Protein AF-A0A527Y309-F1 (afdb_monomer_lite)

pLDDT: mean 84.02, std 9.94, range [50.34, 93.38]

Structure (mmCIF, N/CA/C/O backbone):
data_AF-A0A527Y309-F1
#
_entry.id   AF-A0A527Y309-F1
#
loop_
_atom_site.group_PDB
_atom_site.id
_atom_site.type_symbol
_atom_site.label_atom_id
_atom_site.label_alt_id
_atom_site.label_comp_id
_atom_site.label_asym_id
_atom_site.label_entity_id
_atom_site.label_seq_id
_atom_site.pdbx_PDB_ins_code
_atom_site.Cartn_x
_atom_site.Cartn_y
_atom_site.Cartn_z
_atom_site.occupancy
_atom_site.B_iso_or_equiv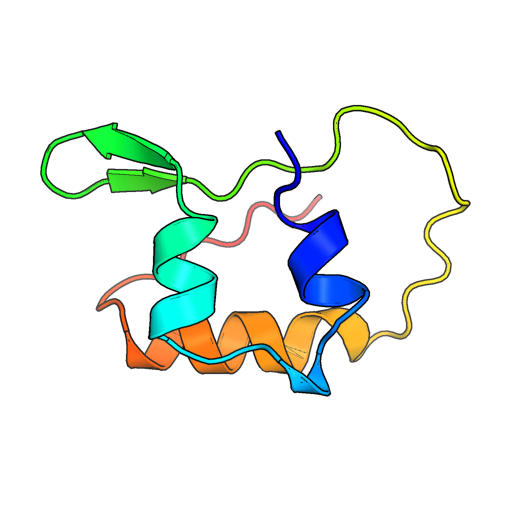
_atom_site.auth_seq_id
_atom_site.auth_comp_id
_atom_site.auth_asym_id
_atom_site.auth_atom_id
_atom_site.pdbx_PDB_model_num
ATOM 1 N N . ALA A 1 1 ? 2.067 14.834 -2.219 1.00 50.34 1 ALA A N 1
ATOM 2 C CA . ALA A 1 1 ? 2.123 13.661 -1.331 1.00 50.34 1 ALA A CA 1
ATOM 3 C C . ALA A 1 1 ? 2.797 12.547 -2.110 1.00 50.34 1 ALA A C 1
ATOM 5 O O . ALA A 1 1 ? 2.354 12.247 -3.213 1.00 50.34 1 ALA A O 1
ATOM 6 N N . GLN A 1 2 ? 3.915 12.043 -1.603 1.00 62.09 2 GLN A N 1
ATOM 7 C CA . GLN A 1 2 ? 4.642 10.923 -2.186 1.00 62.09 2 GLN A CA 1
ATOM 8 C C . GLN A 1 2 ? 3.988 9.637 -1.645 1.00 62.09 2 GLN A C 1
ATOM 10 O O . GLN A 1 2 ? 4.203 9.274 -0.502 1.00 62.09 2 GLN A O 1
ATOM 15 N N . GLY A 1 3 ? 3.047 9.062 -2.398 1.00 78.75 3 GLY A N 1
ATOM 16 C CA . GLY A 1 3 ? 2.261 7.891 -1.981 1.00 78.75 3 GLY A CA 1
ATOM 17 C C . GLY A 1 3 ? 2.829 6.592 -2.551 1.00 78.75 3 GLY A C 1
ATOM 18 O O . GLY A 1 3 ? 4.007 6.290 -2.377 1.00 78.75 3 GLY A O 1
ATOM 19 N N . ILE A 1 4 ? 2.008 5.858 -3.308 1.00 83.00 4 ILE A N 1
ATOM 20 C CA . ILE A 1 4 ? 2.369 4.563 -3.916 1.00 83.00 4 ILE A CA 1
ATOM 21 C C . ILE A 1 4 ? 3.685 4.631 -4.717 1.00 83.00 4 ILE A C 1
ATOM 23 O O . ILE A 1 4 ? 4.498 3.716 -4.630 1.00 83.00 4 ILE A O 1
ATOM 27 N N . ALA A 1 5 ? 3.933 5.722 -5.456 1.00 82.69 5 ALA A N 1
ATOM 28 C CA . ALA A 1 5 ? 5.167 5.882 -6.234 1.00 82.69 5 ALA A CA 1
ATOM 29 C C . ALA A 1 5 ? 6.439 5.753 -5.381 1.00 82.69 5 ALA A C 1
ATOM 31 O O . ALA A 1 5 ? 7.390 5.109 -5.807 1.00 82.69 5 ALA A O 1
ATOM 32 N N . GLU A 1 6 ? 6.483 6.352 -4.189 1.00 82.62 6 GLU A N 1
ATOM 33 C CA . GLU A 1 6 ? 7.702 6.337 -3.370 1.00 82.62 6 GLU A CA 1
ATOM 34 C C . GLU A 1 6 ? 8.014 4.933 -2.858 1.00 82.62 6 GLU A C 1
ATOM 36 O O . GLU A 1 6 ? 9.160 4.488 -2.926 1.00 82.62 6 GLU A O 1
ATOM 41 N N . ALA A 1 7 ? 6.975 4.217 -2.432 1.00 86.81 7 ALA A N 1
ATOM 42 C CA . ALA A 1 7 ? 7.110 2.860 -1.937 1.00 86.81 7 ALA A CA 1
ATOM 43 C C . ALA A 1 7 ? 7.562 1.878 -3.028 1.00 86.81 7 ALA A C 1
ATOM 45 O O . ALA A 1 7 ? 8.412 1.031 -2.774 1.00 86.81 7 ALA A O 1
ATOM 46 N N . VAL A 1 8 ? 7.043 2.022 -4.251 1.00 85.31 8 VAL A N 1
ATOM 47 C CA . VAL A 1 8 ? 7.403 1.153 -5.385 1.00 85.31 8 VAL A CA 1
ATOM 48 C C . VAL A 1 8 ? 8.804 1.460 -5.921 1.00 85.31 8 VAL A C 1
ATOM 50 O O . VAL A 1 8 ? 9.491 0.558 -6.389 1.00 85.31 8 VAL A O 1
ATOM 53 N N . PHE A 1 9 ? 9.262 2.715 -5.846 1.00 83.31 9 PHE A N 1
ATOM 54 C CA . PHE A 1 9 ? 10.612 3.088 -6.288 1.00 83.31 9 PHE A CA 1
ATOM 55 C C . PHE A 1 9 ? 11.707 2.861 -5.236 1.00 83.31 9 PHE A C 1
ATOM 57 O O . PHE A 1 9 ? 12.879 2.988 -5.581 1.00 83.31 9 PHE A O 1
ATOM 64 N N . SER A 1 10 ? 11.350 2.535 -3.989 1.00 85.50 10 SER A N 1
ATOM 65 C CA . SER A 1 10 ? 12.302 2.225 -2.907 1.00 85.50 10 SER A CA 1
ATOM 66 C C . SER A 1 10 ? 11.943 0.920 -2.173 1.00 85.50 10 SER A C 1
ATOM 68 O O . SER A 1 10 ? 11.787 0.939 -0.945 1.00 85.50 10 SER A O 1
ATOM 70 N N . PRO A 1 11 ? 11.794 -0.214 -2.885 1.00 82.19 11 PRO A N 1
ATOM 71 C CA . PRO A 1 11 ? 11.329 -1.470 -2.297 1.00 82.19 11 PRO A CA 1
ATOM 72 C C . PRO A 1 11 ? 12.234 -1.937 -1.147 1.00 82.19 11 PRO A C 1
ATOM 74 O O . PRO A 1 11 ? 11.753 -2.345 -0.095 1.00 82.19 11 PRO A O 1
ATOM 77 N N . GLU A 1 12 ? 13.552 -1.758 -1.240 1.00 85.44 12 GLU A N 1
ATOM 78 C CA . GLU A 1 12 ? 14.502 -2.142 -0.189 1.00 85.44 12 GLU A CA 1
ATOM 79 C C . GLU A 1 12 ? 14.316 -1.410 1.154 1.00 85.44 12 GLU A C 1
ATOM 81 O O . GLU A 1 12 ? 14.871 -1.836 2.166 1.00 85.44 12 GLU A O 1
ATOM 86 N N . ARG A 1 13 ? 13.543 -0.318 1.182 1.00 85.94 13 ARG A N 1
ATOM 87 C CA . ARG A 1 13 ? 13.229 0.459 2.394 1.00 85.94 13 ARG A CA 1
ATOM 88 C C . ARG A 1 13 ? 11.825 0.191 2.932 1.00 85.94 13 ARG A C 1
ATOM 90 O O . ARG A 1 13 ? 11.431 0.806 3.919 1.00 85.94 13 ARG A O 1
ATOM 97 N N . LEU A 1 14 ? 11.062 -0.677 2.273 1.00 88.88 14 LEU A N 1
ATOM 98 C CA . LEU A 1 14 ? 9.650 -0.876 2.553 1.00 88.88 14 LEU A CA 1
ATOM 99 C C . LEU A 1 14 ? 9.444 -1.859 3.709 1.00 88.88 14 LEU A C 1
ATOM 101 O O . LEU A 1 14 ? 9.401 -3.075 3.515 1.00 88.88 14 LEU A O 1
ATOM 105 N N . ASP A 1 15 ? 9.296 -1.298 4.907 1.00 90.50 15 ASP A N 1
ATOM 106 C CA . ASP A 1 15 ? 8.870 -1.981 6.128 1.00 90.50 15 ASP A CA 1
ATOM 107 C C . ASP A 1 15 ? 7.534 -1.414 6.655 1.00 90.50 15 ASP A C 1
ATOM 109 O O . ASP A 1 15 ? 6.975 -0.466 6.096 1.00 90.50 15 ASP A O 1
ATOM 113 N N . GLU A 1 16 ? 6.994 -2.014 7.721 1.00 89.31 16 GLU A N 1
ATOM 114 C CA . GLU A 1 16 ? 5.712 -1.604 8.316 1.00 89.31 16 GLU A CA 1
ATOM 115 C C . GLU A 1 16 ? 5.734 -0.150 8.812 1.00 89.31 16 GLU A C 1
ATOM 117 O O . GLU A 1 16 ? 4.755 0.576 8.647 1.00 89.31 16 GLU A O 1
ATOM 122 N N . VAL A 1 17 ? 6.861 0.297 9.375 1.00 90.38 17 VAL A N 1
ATOM 123 C CA . VAL A 1 17 ? 7.014 1.651 9.929 1.00 90.38 17 VAL A CA 1
ATOM 124 C C . VAL A 1 17 ? 7.058 2.690 8.814 1.00 90.38 17 VAL A C 1
ATOM 126 O O . VAL A 1 17 ? 6.499 3.778 8.945 1.00 90.38 17 VAL A O 1
ATOM 129 N N . TYR A 1 18 ? 7.746 2.385 7.720 1.00 89.94 18 TYR A N 1
ATOM 130 C CA . TYR A 1 18 ? 7.824 3.246 6.555 1.00 89.94 18 TYR A CA 1
ATOM 131 C C . TYR A 1 18 ? 6.479 3.307 5.832 1.00 89.94 18 TYR A C 1
ATOM 133 O O . TYR A 1 18 ? 6.029 4.402 5.503 1.00 89.94 18 TYR A O 1
ATOM 141 N N . LEU A 1 19 ? 5.796 2.170 5.662 1.00 89.44 19 LEU A N 1
ATOM 142 C CA . LEU A 1 19 ? 4.458 2.125 5.072 1.00 89.44 19 LEU A CA 1
ATOM 143 C C . LEU A 1 19 ? 3.450 2.959 5.878 1.00 89.44 19 LEU A C 1
ATOM 145 O O . LEU A 1 19 ? 2.709 3.742 5.288 1.00 89.44 19 LEU A O 1
ATOM 149 N N . ASP A 1 20 ? 3.459 2.853 7.208 1.00 89.06 20 ASP A N 1
ATOM 150 C CA . ASP A 1 20 ? 2.584 3.636 8.093 1.00 89.06 20 ASP A CA 1
ATOM 151 C C . ASP A 1 20 ? 2.764 5.152 7.907 1.00 89.06 20 ASP A C 1
ATOM 153 O O . ASP A 1 20 ? 1.795 5.905 7.869 1.00 89.06 20 ASP A O 1
ATOM 157 N N . ARG A 1 21 ? 3.999 5.610 7.664 1.00 89.12 21 ARG A N 1
ATOM 158 C CA . ARG A 1 21 ? 4.289 7.030 7.387 1.00 89.12 21 ARG A CA 1
ATOM 159 C C . ARG A 1 21 ? 3.745 7.524 6.049 1.00 89.12 21 ARG A C 1
ATOM 161 O O . ARG A 1 21 ? 3.557 8.729 5.893 1.00 89.12 21 ARG A O 1
ATOM 168 N N . LEU A 1 22 ? 3.554 6.630 5.082 1.00 89.19 22 LEU A N 1
ATOM 169 C CA . LEU A 1 22 ? 3.018 6.967 3.761 1.00 89.19 22 LEU A CA 1
ATOM 170 C C . LEU A 1 22 ? 1.484 6.957 3.740 1.00 89.19 22 LEU A C 1
ATOM 172 O O . LEU A 1 22 ? 0.875 7.593 2.876 1.00 89.19 22 LEU A O 1
ATOM 176 N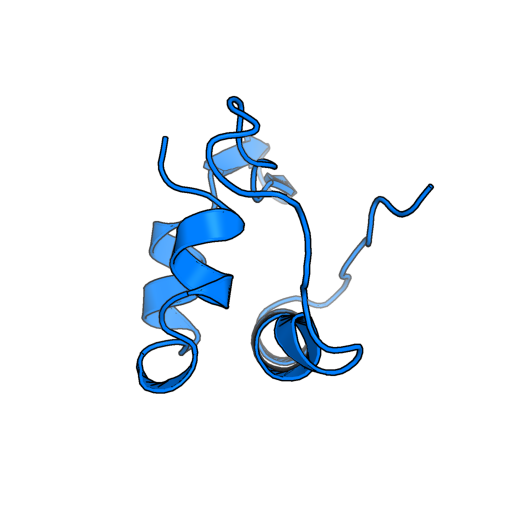 N . LEU A 1 23 ? 0.860 6.236 4.6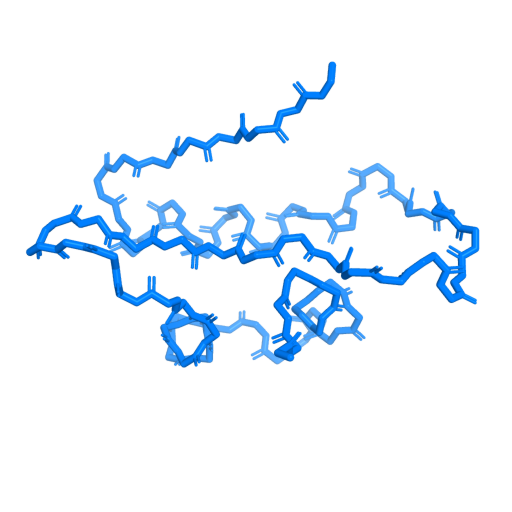72 1.00 89.44 23 LEU A N 1
ATOM 177 C CA . LEU A 1 23 ? -0.587 6.136 4.785 1.00 89.44 23 LEU A CA 1
ATOM 178 C C . LEU A 1 23 ? -1.200 7.463 5.249 1.00 89.44 23 LEU A C 1
ATOM 180 O O . LEU A 1 23 ? -0.804 8.062 6.246 1.00 89.44 23 LEU A O 1
ATOM 184 N N . ALA A 1 24 ? -2.232 7.906 4.536 1.00 90.31 24 ALA A N 1
ATOM 185 C CA . ALA A 1 24 ? -3.066 9.019 4.952 1.00 90.31 24 ALA A CA 1
ATOM 186 C C . ALA A 1 24 ? -4.254 8.490 5.759 1.00 90.31 24 ALA A C 1
ATOM 188 O O . ALA A 1 24 ? -5.047 7.692 5.256 1.00 90.31 24 ALA A O 1
ATOM 189 N N . GLN A 1 25 ? -4.408 8.956 6.998 1.00 89.00 25 GLN A N 1
ATOM 190 C CA . GLN A 1 25 ? -5.563 8.610 7.819 1.00 89.00 25 GLN A CA 1
ATOM 191 C C . GLN A 1 25 ? -6.816 9.324 7.290 1.00 89.00 25 GLN A C 1
ATOM 193 O O . GLN A 1 25 ? -6.875 10.554 7.248 1.00 89.00 25 GLN A O 1
ATOM 198 N N . CYS A 1 26 ? -7.822 8.551 6.883 1.00 88.50 26 CYS A N 1
ATOM 199 C CA . CYS A 1 26 ? -9.079 9.062 6.328 1.00 88.50 26 CYS A CA 1
ATOM 200 C C . CYS A 1 26 ? -10.264 8.887 7.284 1.00 88.50 26 CYS A C 1
ATOM 202 O O . CYS A 1 26 ? -11.195 9.690 7.250 1.00 88.50 26 CYS A O 1
ATOM 204 N N . ALA A 1 27 ? -10.231 7.865 8.143 1.00 91.12 27 ALA A N 1
ATOM 205 C CA . ALA A 1 27 ? -11.169 7.665 9.248 1.00 91.12 27 ALA A CA 1
ATOM 206 C C . ALA A 1 27 ? -10.501 6.878 10.393 1.00 91.12 27 ALA A C 1
ATOM 208 O O . ALA A 1 27 ? -9.327 6.530 10.308 1.00 91.12 27 ALA A O 1
ATOM 209 N N . GLU A 1 28 ? -11.250 6.581 11.460 1.00 89.25 28 GLU A N 1
ATOM 210 C CA . GLU A 1 28 ? -10.758 5.859 12.650 1.00 89.25 28 GLU A CA 1
ATOM 211 C C . GLU A 1 28 ? -10.110 4.504 12.317 1.00 89.25 28 GLU A C 1
ATOM 213 O O . GLU A 1 28 ? -9.076 4.163 12.877 1.00 89.25 28 GLU A O 1
ATOM 218 N N . HIS A 1 29 ? -10.670 3.768 11.352 1.00 89.56 29 HIS A N 1
ATOM 219 C CA . HIS A 1 29 ? -10.163 2.464 10.902 1.00 89.56 29 HIS A CA 1
ATOM 220 C C . HIS A 1 29 ? -9.909 2.424 9.388 1.00 89.56 29 HIS A C 1
ATOM 222 O O . HIS A 1 29 ? -9.962 1.358 8.776 1.00 89.56 29 HIS A O 1
ATOM 228 N N . LEU A 1 30 ? -9.702 3.588 8.765 1.00 91.06 30 LEU A N 1
ATOM 229 C CA . LEU A 1 30 ? -9.466 3.688 7.328 1.00 91.06 30 LEU A CA 1
ATOM 230 C C . LEU A 1 30 ? -8.249 4.558 7.055 1.00 91.06 30 LEU A C 1
ATOM 232 O O . LEU A 1 30 ? -8.270 5.769 7.289 1.00 91.06 30 LEU A O 1
ATOM 236 N N . SER A 1 31 ? -7.246 3.927 6.464 1.00 92.19 31 SER A N 1
ATOM 237 C CA . SER A 1 31 ? -6.068 4.585 5.924 1.00 92.19 31 SER A CA 1
ATOM 238 C C . SER A 1 31 ? -6.002 4.341 4.424 1.00 92.19 31 SER A C 1
ATOM 240 O O . SER A 1 31 ? -6.326 3.250 3.955 1.00 92.19 31 SER A O 1
ATOM 242 N N . LEU A 1 32 ? -5.594 5.359 3.670 1.00 91.38 32 LEU A N 1
ATOM 243 C CA . LEU A 1 32 ? -5.453 5.291 2.221 1.00 91.38 32 LEU A CA 1
ATOM 244 C C . LEU A 1 32 ? -4.011 5.570 1.816 1.00 91.38 32 LEU A C 1
ATOM 246 O O . LEU A 1 32 ? -3.373 6.494 2.321 1.00 91.38 32 LEU A O 1
ATOM 250 N N . LEU A 1 33 ? -3.525 4.801 0.848 1.00 89.38 33 LEU A N 1
ATOM 251 C CA . LEU A 1 33 ? -2.272 5.078 0.165 1.00 89.38 33 LEU A CA 1
ATOM 252 C C . LEU A 1 33 ? -2.596 5.650 -1.216 1.00 89.38 33 LEU A C 1
ATOM 254 O O . LEU A 1 33 ? -3.150 4.962 -2.069 1.00 89.38 33 LEU A O 1
ATOM 258 N N . ALA A 1 34 ? -2.298 6.931 -1.424 1.00 86.94 34 ALA A N 1
ATOM 259 C CA . ALA A 1 34 ? -2.703 7.624 -2.641 1.00 86.94 34 ALA A CA 1
ATOM 260 C C . ALA A 1 34 ? -1.861 7.203 -3.855 1.00 86.94 34 ALA A C 1
ATOM 262 O O . ALA A 1 34 ? -0.626 7.151 -3.789 1.00 86.94 34 ALA A O 1
ATOM 263 N N . ALA A 1 35 ? -2.535 6.983 -4.985 1.00 81.94 35 ALA A N 1
ATOM 264 C CA . ALA A 1 35 ? -1.884 6.867 -6.281 1.00 81.94 35 ALA A CA 1
ATOM 265 C C . ALA A 1 35 ? -1.138 8.173 -6.643 1.00 81.94 35 ALA A C 1
ATOM 267 O O . ALA A 1 35 ? -1.494 9.252 -6.154 1.00 81.94 35 ALA A O 1
ATOM 268 N N . PRO A 1 36 ? -0.096 8.104 -7.488 1.00 75.31 36 PRO A N 1
ATOM 269 C CA . PRO A 1 36 ? 0.645 9.287 -7.909 1.00 75.31 36 PRO A CA 1
ATOM 270 C C . PRO A 1 36 ? -0.269 10.231 -8.703 1.00 75.31 36 PRO A C 1
ATOM 272 O O . PRO A 1 36 ? -0.991 9.801 -9.598 1.00 75.31 36 PRO A O 1
ATOM 275 N N . SER A 1 37 ? -0.221 11.531 -8.404 1.00 73.31 37 SER A N 1
ATOM 276 C CA . SER A 1 37 ? -1.026 12.550 -9.099 1.00 73.31 37 SER A CA 1
ATOM 277 C C . SER A 1 37 ? -0.474 12.942 -10.474 1.00 73.31 37 SER A C 1
ATOM 279 O O . SER A 1 37 ? -1.142 13.650 -11.226 1.00 73.31 37 SER A O 1
ATOM 281 N N . THR A 1 38 ? 0.757 12.535 -10.788 1.00 69.50 38 THR A N 1
ATOM 282 C CA . THR A 1 38 ? 1.459 12.848 -12.034 1.00 69.50 38 THR A CA 1
ATOM 283 C C . THR A 1 38 ? 1.985 11.570 -12.688 1.00 69.50 38 THR A C 1
ATOM 285 O O . THR A 1 38 ? 2.597 10.720 -12.045 1.00 69.50 38 THR A O 1
ATOM 288 N N . LEU A 1 39 ? 1.769 11.451 -13.999 1.00 62.03 39 LEU A N 1
ATOM 289 C CA . LEU A 1 39 ? 2.403 10.453 -14.865 1.00 62.03 39 LEU A CA 1
ATOM 290 C C . LEU A 1 39 ? 3.793 10.968 -15.273 1.00 62.03 39 LEU A C 1
ATOM 292 O O . LEU A 1 39 ? 4.012 11.378 -16.408 1.00 62.03 39 LEU A O 1
ATOM 296 N N . GLU A 1 40 ? 4.726 11.036 -14.323 1.00 58.12 40 GLU A N 1
ATOM 297 C CA . GLU A 1 40 ? 6.099 11.496 -14.604 1.00 58.12 40 GLU A CA 1
ATOM 298 C C . GLU A 1 40 ? 6.943 10.443 -15.332 1.00 58.12 40 GLU A C 1
ATOM 300 O O . GLU A 1 40 ? 7.876 10.784 -16.057 1.00 58.12 40 GLU A O 1
ATOM 305 N N . ARG A 1 41 ? 6.601 9.160 -15.175 1.00 60.12 41 ARG A N 1
ATOM 306 C CA . ARG A 1 41 ? 7.195 8.043 -15.909 1.00 60.12 41 ARG A CA 1
ATOM 307 C C . ARG A 1 41 ? 6.096 7.176 -16.505 1.00 60.12 41 ARG A C 1
ATOM 309 O O . ARG A 1 41 ? 5.049 6.977 -15.893 1.00 60.12 41 ARG A O 1
ATOM 316 N N . VAL A 1 42 ? 6.357 6.665 -17.706 1.00 61.66 42 VAL A N 1
ATOM 317 C CA . VAL A 1 42 ? 5.562 5.587 -18.297 1.00 61.66 42 VAL A CA 1
ATOM 318 C C . VAL A 1 42 ? 5.593 4.431 -17.295 1.00 61.66 42 VAL A C 1
ATOM 320 O O . VAL A 1 42 ? 6.665 4.118 -16.777 1.00 61.66 42 VAL A O 1
ATOM 323 N N . TYR A 1 43 ? 4.426 3.890 -16.947 1.00 62.56 43 TYR A N 1
ATOM 324 C CA . TYR A 1 43 ? 4.236 2.805 -15.977 1.00 62.56 43 TYR A CA 1
ATOM 325 C C . TYR A 1 43 ? 4.847 1.480 -16.495 1.00 62.56 43 TYR A C 1
ATOM 327 O O . TYR A 1 43 ? 4.142 0.489 -16.642 1.00 62.56 43 TYR A O 1
ATOM 335 N N . ASP A 1 44 ? 6.151 1.432 -16.773 1.00 69.50 44 ASP A N 1
ATOM 336 C CA . ASP A 1 44 ? 6.885 0.177 -16.982 1.00 69.50 44 ASP A CA 1
ATOM 337 C C . ASP A 1 44 ? 7.226 -0.412 -15.609 1.00 69.50 44 ASP A C 1
ATOM 339 O O . ASP A 1 44 ? 8.385 -0.520 -15.207 1.00 69.50 44 ASP A O 1
ATOM 343 N N . PHE A 1 45 ? 6.185 -0.713 -14.834 1.00 76.19 45 PHE A N 1
ATOM 344 C CA . PHE A 1 45 ? 6.338 -1.514 -13.633 1.00 76.19 45 PHE A CA 1
ATOM 345 C C . PHE A 1 45 ? 6.430 -2.973 -14.051 1.00 76.19 45 PHE A C 1
ATOM 347 O O . PHE A 1 45 ? 5.591 -3.473 -14.801 1.00 76.19 45 PHE A O 1
ATOM 354 N N . ASP A 1 46 ? 7.459 -3.646 -13.552 1.00 80.50 46 ASP A N 1
ATOM 355 C CA . ASP A 1 46 ? 7.513 -5.098 -13.606 1.00 80.50 46 ASP A CA 1
ATOM 356 C C . ASP A 1 46 ? 6.260 -5.672 -12.907 1.00 80.50 46 ASP A C 1
ATOM 358 O O . ASP A 1 46 ? 5.794 -5.063 -11.933 1.00 80.50 46 ASP A O 1
ATOM 362 N N . PRO A 1 47 ? 5.694 -6.804 -13.369 1.00 78.25 47 PRO A N 1
ATOM 363 C CA . PRO A 1 47 ? 4.576 -7.469 -12.698 1.00 78.25 47 PRO A CA 1
ATOM 364 C C . PRO A 1 47 ? 4.737 -7.604 -11.178 1.00 78.25 47 PRO A C 1
ATOM 366 O O . PRO A 1 47 ? 3.747 -7.513 -10.451 1.00 78.25 47 PRO A O 1
ATOM 369 N N . ASP A 1 48 ? 5.975 -7.735 -10.695 1.00 85.50 48 ASP A N 1
ATOM 370 C CA . ASP A 1 48 ? 6.273 -7.943 -9.279 1.00 85.50 48 ASP A CA 1
ATOM 371 C C . ASP A 1 48 ? 6.611 -6.650 -8.512 1.00 85.50 48 ASP A C 1
ATOM 373 O O . ASP A 1 48 ? 6.896 -6.687 -7.312 1.00 85.50 48 ASP A O 1
ATOM 377 N N . ALA A 1 49 ? 6.553 -5.481 -9.160 1.00 85.56 49 ALA A N 1
ATOM 378 C CA . ALA A 1 49 ? 6.969 -4.205 -8.568 1.00 85.56 49 ALA A CA 1
ATOM 379 C C . ALA A 1 49 ? 6.161 -3.813 -7.315 1.00 85.56 49 ALA A C 1
ATOM 381 O O . ALA A 1 49 ? 6.658 -3.090 -6.452 1.00 85.56 49 ALA A O 1
ATOM 382 N N . PHE A 1 50 ? 4.921 -4.294 -7.200 1.00 88.62 50 PHE A N 1
ATOM 383 C CA . PHE A 1 50 ? 4.032 -4.013 -6.069 1.00 88.62 50 PHE A CA 1
ATOM 384 C C . PHE A 1 50 ? 4.002 -5.137 -5.027 1.00 88.62 50 PHE A C 1
ATOM 386 O O . PHE A 1 50 ? 3.427 -4.945 -3.956 1.00 88.62 50 PHE A O 1
ATOM 393 N N . THR A 1 51 ? 4.624 -6.288 -5.297 1.00 90.25 51 THR A N 1
ATOM 394 C CA . THR A 1 51 ? 4.533 -7.487 -4.449 1.00 90.25 51 THR A CA 1
ATOM 395 C C . THR A 1 51 ? 4.974 -7.201 -3.021 1.00 90.25 51 THR A C 1
ATOM 397 O O . THR A 1 51 ? 4.237 -7.474 -2.078 1.00 90.25 51 THR A O 1
ATOM 400 N N . GLN A 1 52 ? 6.124 -6.548 -2.846 1.00 89.94 52 GLN A N 1
ATOM 401 C CA . GLN A 1 52 ? 6.628 -6.232 -1.510 1.00 89.94 52 GLN A CA 1
ATOM 402 C C . GLN A 1 52 ? 5.714 -5.260 -0.749 1.00 89.94 52 GLN A C 1
ATOM 404 O O . GLN A 1 52 ? 5.562 -5.375 0.465 1.00 89.94 52 GLN A O 1
ATOM 409 N N . LEU A 1 53 ? 5.085 -4.314 -1.449 1.00 90.31 53 LEU A N 1
ATOM 410 C CA . LEU A 1 53 ? 4.143 -3.378 -0.837 1.00 90.31 53 LEU A CA 1
ATOM 411 C C . LEU A 1 53 ? 2.894 -4.087 -0.332 1.00 90.31 53 LEU A C 1
ATOM 413 O O . LEU A 1 53 ? 2.455 -3.838 0.791 1.00 90.31 53 LEU A O 1
ATOM 417 N N . ILE A 1 54 ? 2.351 -4.983 -1.149 1.00 91.81 54 ILE A N 1
ATOM 418 C CA . ILE A 1 54 ? 1.178 -5.779 -0.803 1.00 91.81 54 ILE A CA 1
ATOM 419 C C . ILE A 1 54 ? 1.503 -6.698 0.379 1.00 91.81 54 ILE A C 1
ATOM 421 O O . ILE A 1 54 ? 0.754 -6.708 1.355 1.00 91.81 54 ILE A O 1
ATOM 425 N N . ASP A 1 55 ? 2.641 -7.394 0.342 1.00 92.56 55 ASP A N 1
ATOM 426 C CA . ASP A 1 55 ? 3.078 -8.300 1.408 1.00 92.56 55 ASP A CA 1
ATOM 427 C C . ASP A 1 55 ? 3.257 -7.580 2.747 1.00 92.56 55 ASP A C 1
ATOM 429 O O . ASP A 1 55 ? 2.815 -8.074 3.787 1.00 92.56 55 ASP A O 1
ATOM 433 N N . THR A 1 56 ? 3.895 -6.408 2.740 1.00 92.25 56 THR A N 1
ATOM 434 C CA . THR A 1 56 ? 4.088 -5.604 3.951 1.00 92.25 56 THR A CA 1
ATOM 435 C C . THR A 1 56 ? 2.752 -5.088 4.486 1.00 92.25 56 THR A C 1
ATOM 437 O O . THR A 1 56 ? 2.504 -5.176 5.686 1.00 92.25 56 THR A O 1
ATOM 440 N N . ALA A 1 57 ? 1.855 -4.614 3.616 1.00 91.81 57 ALA A N 1
ATOM 441 C CA . ALA A 1 57 ? 0.534 -4.143 4.024 1.00 91.81 57 ALA A CA 1
ATOM 442 C C . ALA A 1 57 ? -0.327 -5.270 4.621 1.00 91.81 57 ALA A C 1
ATOM 444 O O . ALA A 1 57 ? -0.945 -5.094 5.665 1.00 91.81 57 ALA A O 1
ATOM 445 N N . GLN A 1 58 ? -0.338 -6.460 4.017 1.00 93.31 58 GLN A N 1
ATOM 446 C CA . GLN A 1 58 ? -1.120 -7.598 4.518 1.00 93.31 58 GLN A CA 1
ATOM 447 C C . GLN A 1 58 ? -0.693 -8.078 5.910 1.00 93.31 58 GLN A C 1
ATOM 449 O O . GLN A 1 58 ? -1.496 -8.675 6.623 1.00 93.31 58 GLN A O 1
ATOM 454 N N . ARG A 1 59 ? 0.561 -7.837 6.306 1.00 92.38 59 ARG A N 1
ATOM 455 C CA . ARG A 1 59 ? 1.054 -8.176 7.649 1.00 92.38 59 ARG A CA 1
ATOM 456 C C . ARG A 1 59 ? 0.618 -7.164 8.705 1.00 92.38 59 ARG A C 1
ATOM 458 O O . ARG A 1 59 ? 0.469 -7.546 9.863 1.00 92.38 59 ARG A O 1
ATOM 465 N N . SER A 1 60 ? 0.394 -5.911 8.310 1.00 87.19 60 SER A N 1
ATOM 466 C CA . SER A 1 60 ? 0.081 -4.815 9.228 1.00 87.19 60 SER A CA 1
ATOM 467 C C . SER A 1 60 ? -1.414 -4.549 9.398 1.00 87.19 60 SER A C 1
ATOM 469 O O . SER A 1 60 ? -1.813 -3.994 10.423 1.00 87.19 60 SER A O 1
ATOM 471 N N . VAL A 1 61 ? -2.259 -4.955 8.440 1.00 89.06 61 VAL A N 1
ATOM 472 C CA . VAL A 1 61 ? -3.708 -4.705 8.490 1.00 89.06 61 VAL A CA 1
ATOM 473 C C . VAL A 1 61 ? -4.544 -5.979 8.336 1.00 89.06 61 VAL A C 1
ATOM 475 O O . VAL A 1 61 ? -4.179 -6.882 7.588 1.00 89.06 61 VAL A O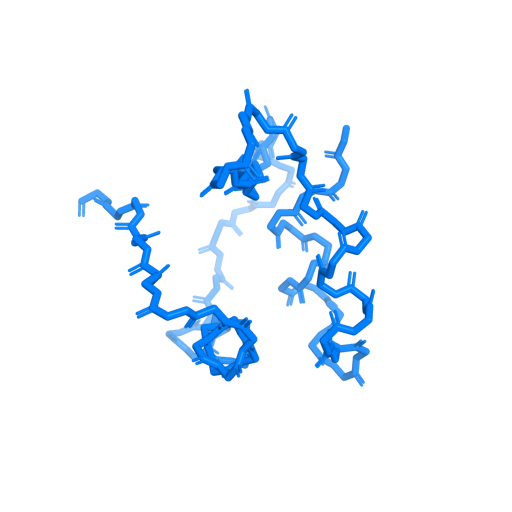 1
ATOM 478 N N . PRO A 1 62 ? -5.721 -6.060 8.987 1.00 91.12 62 PRO A N 1
ATOM 479 C CA . PRO A 1 62 ? -6.610 -7.217 8.863 1.00 91.12 62 PRO A CA 1
ATOM 480 C C . PRO A 1 62 ? -7.325 -7.298 7.504 1.00 91.12 62 PRO A C 1
ATOM 482 O O . PRO A 1 62 ? -7.841 -8.355 7.146 1.00 91.12 62 PRO A O 1
ATOM 485 N N . LEU A 1 63 ? -7.404 -6.186 6.767 1.00 93.38 63 LEU A N 1
ATOM 486 C CA . LEU A 1 63 ? -8.064 -6.098 5.468 1.00 93.38 63 LEU A CA 1
ATOM 487 C C . LEU A 1 63 ? -7.310 -5.116 4.568 1.00 93.38 63 LEU A C 1
ATOM 489 O O . LEU A 1 63 ? -7.167 -3.947 4.917 1.00 93.38 63 LEU A O 1
ATOM 493 N N . LEU A 1 64 ? -6.889 -5.588 3.395 1.00 93.31 64 LEU A N 1
ATOM 494 C CA . LEU A 1 64 ? -6.266 -4.780 2.350 1.00 93.31 64 LEU A CA 1
ATOM 495 C C . LEU A 1 64 ? -7.172 -4.758 1.116 1.00 93.31 64 LEU A C 1
ATOM 497 O O . LEU A 1 64 ? -7.553 -5.812 0.609 1.00 93.31 64 LEU A O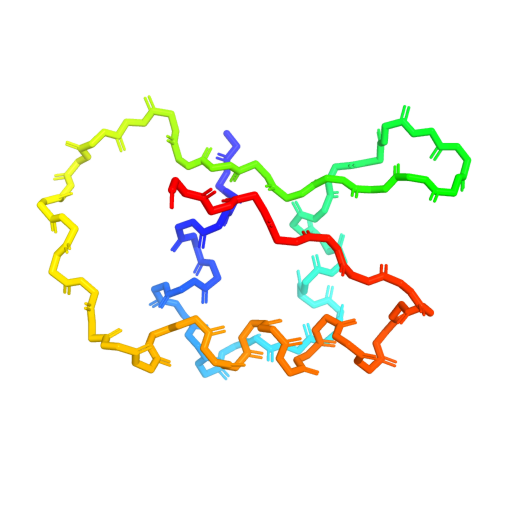 1
ATOM 501 N N . VAL A 1 65 ? -7.501 -3.561 0.628 1.00 92.88 65 VAL A N 1
ATOM 502 C CA . VAL A 1 65 ? -8.267 -3.359 -0.610 1.00 92.88 65 VAL A CA 1
ATOM 503 C C . VAL A 1 65 ? -7.324 -2.818 -1.677 1.00 92.88 65 VAL A C 1
ATOM 505 O O . VAL A 1 65 ? -6.660 -1.808 -1.454 1.00 92.88 65 VAL A O 1
ATOM 508 N N . LEU A 1 66 ? -7.268 -3.493 -2.825 1.00 91.44 66 LEU A N 1
ATOM 509 C CA . LEU A 1 66 ? -6.500 -3.054 -3.987 1.00 91.44 66 LEU A CA 1
ATOM 510 C C . LEU A 1 66 ? -7.458 -2.439 -5.007 1.00 91.44 66 LEU A C 1
ATOM 512 O O . LEU A 1 66 ? -8.348 -3.124 -5.509 1.00 91.44 66 LEU A O 1
ATOM 516 N N . ASP A 1 67 ? -7.273 -1.153 -5.287 1.00 88.56 67 ASP A N 1
ATOM 517 C CA . ASP A 1 67 ? -7.982 -0.447 -6.353 1.00 88.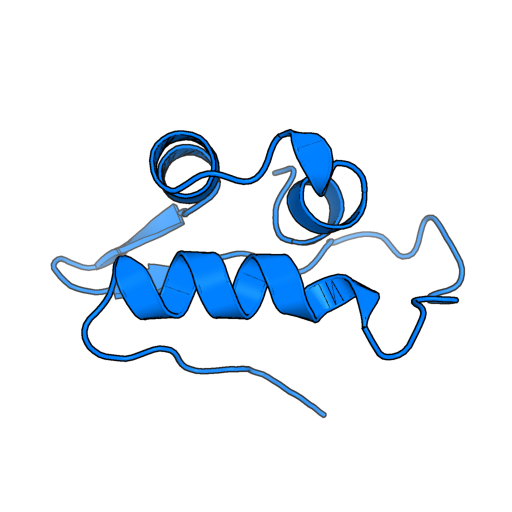56 67 ASP A CA 1
ATOM 518 C C . ASP A 1 67 ? -7.235 -0.676 -7.676 1.00 88.56 67 ASP A C 1
ATOM 520 O O . ASP A 1 67 ? -6.230 -0.021 -7.959 1.00 88.56 67 ASP A O 1
ATOM 524 N N . VAL A 1 68 ? -7.666 -1.696 -8.424 1.00 83.56 68 VAL A N 1
ATOM 525 C CA . VAL A 1 68 ? -7.091 -2.102 -9.716 1.00 83.56 68 VAL A CA 1
ATOM 526 C C . VAL A 1 68 ? -8.102 -1.841 -10.843 1.00 83.56 68 VAL A C 1
ATOM 528 O O . VAL A 1 68 ? -9.297 -2.042 -10.619 1.00 83.56 68 VAL A O 1
ATOM 531 N N . PRO A 1 69 ? -7.662 -1.390 -12.034 1.00 75.81 69 PRO A N 1
ATOM 532 C CA . PRO A 1 69 ? -8.535 -1.229 -13.199 1.00 75.81 69 PRO A CA 1
ATOM 533 C C . PRO A 1 69 ? -9.036 -2.559 -13.783 1.00 75.81 69 PRO A C 1
ATOM 535 O O . PRO A 1 69 ? -8.356 -3.597 -13.604 1.00 75.81 69 PRO A O 1
#

Foldseek 3Di:
DCFPVVCLVCVVPDALVVNVVQWDDPDPQDTDGDDDPDPPDDPPQDPCSCVSVVVRVVVNDVDDDDDDD

Radius of gyration: 11.92 Å; chains: 1; bounding box: 26×22×31 Å

Secondary structure (DSSP, 8-state):
---HHHHHH-GGG--HHHHHHHPEEEETTEEE-PPPSS--S-----TTTTHHHHHHHHHH-S-------

Sequence (69 aa):
AQGIAEAVFSPERLDEVYLDRLLAQCAEHLSLLAAPSTLERVYDFDPDAFTQLIDTAQRSVPLLVLDVP